Protein AF-A0AAX1URZ6-F1 (afdb_monomer_lite)

Seq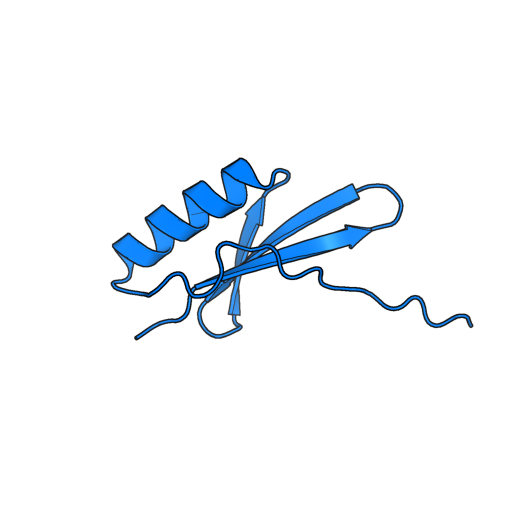uence (65 aa):
MAAVRVEELVAPRSCVYWITCDGEFVASRETQAEALDFARGYAERIGGELISAAIIPLRRRWSAA

Organism: Cereibacter sphaeroides (NCBI:txid1063)

Foldseek 3Di:
DKEWEWAWEDDPPAIKIFIDINNHTDDIDRDLVVRLVVSVVVCVVVVHDHPDNDYHYPDPPPPPD

Structure (mmCIF, N/CA/C/O backbone):
data_AF-A0AAX1URZ6-F1
#
_entry.id   AF-A0AAX1URZ6-F1
#
loop_
_atom_site.group_PDB
_atom_site.id
_atom_site.type_symbol
_atom_site.label_atom_id
_atom_site.label_alt_id
_atom_site.label_comp_id
_atom_site.label_asym_id
_atom_site.label_entity_id
_atom_site.label_seq_id
_atom_site.pdbx_PDB_ins_code
_atom_site.Cartn_x
_atom_site.Cartn_y
_atom_site.Cartn_z
_atom_site.occupancy
_atom_site.B_iso_or_equiv
_atom_site.auth_seq_id
_atom_site.auth_comp_id
_atom_site.auth_asym_id
_atom_site.auth_atom_id
_atom_site.pdbx_PDB_model_num
ATOM 1 N N . MET A 1 1 ? -12.434 3.872 13.122 1.00 69.69 1 MET A N 1
ATOM 2 C CA . MET A 1 1 ? -10.994 4.168 12.986 1.00 69.69 1 MET A CA 1
ATOM 3 C C . MET A 1 1 ? -10.618 3.764 11.572 1.00 69.69 1 MET A C 1
ATOM 5 O O . MET A 1 1 ? -11.026 2.678 11.180 1.00 69.69 1 MET A O 1
ATOM 9 N N . ALA A 1 2 ? -10.004 4.652 10.791 1.00 84.19 2 ALA A N 1
ATOM 10 C CA . ALA A 1 2 ? -9.799 4.430 9.357 1.00 84.19 2 ALA A CA 1
ATOM 11 C C . ALA A 1 2 ? -8.726 3.359 9.100 1.00 84.19 2 ALA A C 1
ATOM 13 O O . ALA A 1 2 ? -7.680 3.368 9.754 1.00 84.19 2 ALA A O 1
ATOM 14 N N . ALA A 1 3 ? -8.987 2.444 8.168 1.00 89.50 3 ALA A N 1
ATOM 15 C CA . ALA A 1 3 ? -8.148 1.288 7.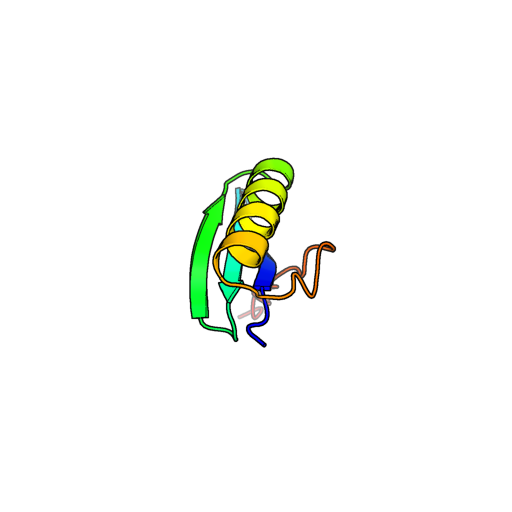871 1.00 89.50 3 ALA A CA 1
ATOM 16 C C . ALA A 1 3 ? -7.235 1.532 6.665 1.00 89.50 3 ALA A C 1
ATOM 18 O O . ALA A 1 3 ? -7.706 1.523 5.526 1.00 89.50 3 ALA A O 1
ATOM 19 N N . VAL A 1 4 ? -5.927 1.659 6.888 1.00 89.81 4 VAL A N 1
ATOM 20 C CA . VAL A 1 4 ? -4.934 1.825 5.815 1.00 89.81 4 VAL A CA 1
ATOM 21 C C . VAL A 1 4 ? -4.337 0.470 5.422 1.00 89.81 4 VAL A C 1
ATOM 23 O O . VAL A 1 4 ? -3.998 -0.345 6.285 1.00 89.81 4 VAL A O 1
ATOM 26 N N . ARG A 1 5 ? -4.205 0.210 4.116 1.00 90.75 5 ARG A N 1
ATOM 27 C CA . ARG A 1 5 ? -3.648 -1.033 3.551 1.00 90.75 5 ARG A CA 1
ATOM 28 C C . ARG A 1 5 ? -2.675 -0.730 2.413 1.00 90.75 5 ARG A C 1
ATOM 30 O O . ARG A 1 5 ? -2.830 0.272 1.721 1.00 90.75 5 ARG A O 1
ATOM 37 N N . VAL A 1 6 ? -1.700 -1.619 2.211 1.00 88.44 6 VAL A N 1
ATOM 38 C CA . VAL A 1 6 ? -0.799 -1.613 1.049 1.00 88.44 6 VAL A CA 1
ATOM 39 C C . VAL A 1 6 ? -1.044 -2.866 0.204 1.00 88.44 6 VAL A C 1
ATOM 41 O O . VAL A 1 6 ? -0.947 -3.994 0.691 1.00 88.44 6 VAL A O 1
ATOM 44 N N . GLU A 1 7 ? -1.353 -2.665 -1.070 1.00 88.00 7 GLU A N 1
ATOM 45 C CA . GLU A 1 7 ? -1.713 -3.694 -2.045 1.00 88.00 7 GLU A CA 1
ATOM 46 C C . GLU A 1 7 ? -0.678 -3.704 -3.174 1.00 88.00 7 GLU A C 1
ATOM 48 O O . GLU A 1 7 ? -0.299 -2.654 -3.675 1.00 88.00 7 GLU A O 1
ATOM 53 N N . GLU A 1 8 ? -0.204 -4.868 -3.605 1.00 84.50 8 GLU A N 1
ATOM 54 C CA . GLU A 1 8 ? 0.735 -4.974 -4.729 1.00 84.50 8 GLU A CA 1
ATOM 55 C C . GLU A 1 8 ? -0.004 -5.307 -6.015 1.00 84.50 8 GLU A C 1
ATOM 57 O O . GLU A 1 8 ? -0.549 -6.395 -6.189 1.00 84.50 8 GLU A O 1
ATOM 62 N N . LEU A 1 9 ? 0.013 -4.379 -6.956 1.00 82.44 9 LEU A N 1
ATOM 63 C CA . LEU A 1 9 ? -0.477 -4.575 -8.303 1.00 82.44 9 LEU A CA 1
ATOM 64 C C . LEU A 1 9 ? 0.637 -5.173 -9.169 1.00 82.44 9 LEU A C 1
ATOM 66 O O . LEU A 1 9 ? 1.585 -4.487 -9.558 1.00 82.44 9 LEU A O 1
ATOM 70 N N . VAL A 1 10 ? 0.495 -6.454 -9.508 1.00 73.81 10 VAL A N 1
ATOM 71 C CA . VAL A 1 10 ? 1.442 -7.164 -10.376 1.00 73.81 10 VAL A CA 1
ATOM 72 C C . VAL A 1 10 ? 0.962 -7.117 -11.827 1.00 73.81 10 VAL A C 1
ATOM 74 O O . VAL A 1 10 ? -0.092 -7.659 -12.171 1.00 73.81 10 VAL A O 1
ATOM 77 N N . ALA A 1 11 ? 1.763 -6.508 -12.696 1.00 70.88 11 ALA A N 1
ATOM 78 C CA . ALA A 1 11 ? 1.642 -6.591 -14.147 1.00 70.88 11 ALA A CA 1
ATOM 79 C C . ALA A 1 11 ? 2.803 -7.430 -14.726 1.00 70.88 11 ALA A C 1
ATOM 81 O O . ALA A 1 11 ? 3.814 -7.630 -14.055 1.00 70.88 11 ALA A O 1
ATOM 82 N N . PRO A 1 12 ? 2.724 -7.909 -15.985 1.00 73.50 12 PRO A N 1
ATOM 83 C CA . PRO A 1 12 ? 3.730 -8.818 -16.553 1.00 73.50 12 PRO A CA 1
ATOM 84 C C . PRO A 1 12 ? 5.186 -8.316 -16.536 1.00 73.50 12 PRO A C 1
ATOM 86 O O . PRO A 1 12 ? 6.102 -9.120 -16.683 1.00 73.50 12 PRO A O 1
ATOM 89 N N . ARG A 1 13 ? 5.411 -7.000 -16.417 1.00 76.19 13 ARG A N 1
ATOM 90 C CA . ARG A 1 13 ? 6.746 -6.369 -16.400 1.00 76.19 13 ARG A CA 1
ATOM 91 C C . ARG A 1 13 ? 6.881 -5.230 -15.387 1.00 76.19 13 ARG A C 1
ATOM 93 O O . ARG A 1 13 ? 7.869 -4.507 -15.426 1.00 76.19 13 ARG A O 1
ATOM 100 N N . SER A 1 14 ? 5.893 -5.032 -14.521 1.00 75.62 14 SER A N 1
ATOM 101 C CA . SER A 1 14 ? 5.939 -3.978 -13.510 1.00 75.62 14 SER A CA 1
ATOM 102 C C . SER A 1 14 ? 5.195 -4.400 -12.254 1.00 75.62 14 SER A C 1
ATOM 104 O O . SER A 1 14 ? 4.247 -5.183 -12.300 1.00 75.62 14 SER A O 1
ATOM 106 N N . CYS A 1 15 ? 5.655 -3.871 -11.131 1.00 80.25 15 CYS A N 1
ATOM 107 C CA . CYS A 1 15 ? 5.015 -3.985 -9.836 1.00 80.25 15 CYS A CA 1
ATOM 108 C C . CYS A 1 15 ? 4.747 -2.557 -9.349 1.00 80.25 15 CYS A C 1
ATOM 110 O O . CYS A 1 15 ? 5.625 -1.701 -9.448 1.00 80.25 15 CYS A O 1
ATOM 112 N N . VAL A 1 16 ? 3.520 -2.282 -8.911 1.00 88.69 16 VAL A N 1
ATOM 113 C CA . VAL A 1 16 ? 3.128 -0.989 -8.338 1.00 88.69 16 VAL A CA 1
ATOM 114 C C . VAL A 1 16 ? 2.379 -1.257 -7.047 1.00 88.69 16 VAL A C 1
ATOM 116 O O . VAL A 1 16 ? 1.489 -2.096 -7.011 1.00 88.69 16 VAL A O 1
ATOM 119 N N . TYR A 1 17 ? 2.689 -0.517 -5.996 1.00 89.88 17 TYR A N 1
ATOM 120 C CA . TYR A 1 17 ? 2.060 -0.662 -4.693 1.00 89.88 17 TYR A CA 1
ATOM 121 C C . TYR A 1 17 ? 0.980 0.396 -4.528 1.00 89.88 17 TYR A C 1
ATOM 123 O O . TYR A 1 17 ? 1.273 1.589 -4.572 1.00 89.88 17 TYR A O 1
ATOM 131 N N . TRP A 1 18 ? -0.267 -0.019 -4.363 1.00 92.12 18 TRP A N 1
ATOM 132 C CA . TRP A 1 18 ? -1.396 0.847 -4.052 1.00 92.12 18 TRP A CA 1
ATOM 133 C C . TRP A 1 18 ? -1.542 0.986 -2.544 1.00 92.12 18 TRP A C 1
ATOM 135 O O . TRP A 1 18 ? -1.398 0.020 -1.803 1.00 92.12 18 TRP A O 1
ATOM 145 N N . ILE A 1 19 ? -1.841 2.197 -2.091 1.00 92.44 19 ILE A N 1
ATOM 146 C CA . ILE A 1 19 ? -2.206 2.476 -0.708 1.00 92.44 19 ILE A CA 1
ATOM 147 C C . ILE A 1 19 ? -3.694 2.805 -0.696 1.00 92.44 19 ILE A C 1
ATOM 149 O O . ILE A 1 19 ? -4.122 3.741 -1.380 1.00 92.44 19 ILE A O 1
ATOM 153 N N . THR A 1 20 ? -4.470 2.045 0.074 1.00 92.88 20 THR A N 1
ATOM 154 C CA . THR A 1 20 ? -5.914 2.245 0.227 1.00 92.88 20 THR A CA 1
ATOM 155 C C . THR A 1 20 ? -6.271 2.616 1.663 1.00 92.88 20 THR A C 1
ATOM 157 O O . THR A 1 20 ? -5.610 2.186 2.608 1.00 92.88 20 THR A O 1
ATOM 160 N N . CYS A 1 21 ? -7.309 3.433 1.833 1.00 92.44 21 CYS A N 1
ATOM 161 C CA . CYS A 1 21 ? -7.886 3.812 3.120 1.00 92.44 21 CYS A CA 1
ATOM 162 C C . CYS A 1 21 ? -9.376 3.482 3.094 1.00 92.44 21 CYS A C 1
ATOM 164 O O . CYS A 1 21 ? -10.093 3.983 2.237 1.00 92.44 21 CYS A O 1
ATOM 166 N N . ASP A 1 22 ? -9.832 2.591 3.974 1.00 90.88 22 ASP A N 1
ATOM 167 C CA . ASP A 1 22 ? -11.215 2.088 3.995 1.00 90.88 22 ASP A CA 1
ATOM 168 C C . ASP A 1 22 ? -11.709 1.558 2.629 1.00 90.88 22 ASP A C 1
ATOM 170 O O . ASP A 1 22 ? -12.901 1.521 2.345 1.00 90.88 22 ASP A O 1
ATOM 174 N N . GLY A 1 23 ? -10.776 1.084 1.793 1.00 85.62 23 GLY A N 1
ATOM 175 C CA . GLY A 1 23 ? -11.051 0.575 0.445 1.00 85.62 23 GLY A CA 1
ATOM 176 C C . GLY A 1 23 ? -10.984 1.630 -0.663 1.00 85.62 23 GLY A C 1
ATOM 177 O O . GLY A 1 23 ? -11.049 1.269 -1.836 1.00 85.62 23 GLY A O 1
ATOM 178 N N . GLU A 1 24 ? -10.796 2.907 -0.327 1.00 90.81 24 GLU A N 1
ATOM 179 C CA . GLU A 1 24 ? -10.590 3.974 -1.306 1.00 90.81 24 GLU A CA 1
ATOM 180 C C . GLU A 1 24 ? -9.108 4.154 -1.638 1.00 90.81 24 GLU A C 1
ATOM 182 O O . GLU A 1 24 ? -8.241 4.085 -0.766 1.00 90.81 24 GLU A O 1
ATOM 187 N N . PHE A 1 25 ? -8.804 4.399 -2.912 1.00 91.81 25 PHE A N 1
ATOM 188 C CA . PHE A 1 25 ? -7.444 4.666 -3.368 1.00 91.81 25 PHE A CA 1
ATOM 189 C C . PHE A 1 25 ? -6.927 6.002 -2.819 1.00 91.81 25 PHE A C 1
ATOM 191 O O . PHE A 1 25 ? -7.564 7.039 -2.989 1.00 91.81 25 PHE A O 1
ATOM 198 N N . VAL A 1 26 ? -5.731 5.983 -2.226 1.00 93.94 26 VAL A N 1
ATOM 199 C CA . VAL A 1 26 ? -5.060 7.178 -1.693 1.00 93.94 26 VAL A CA 1
ATOM 200 C C . VAL A 1 26 ? -3.864 7.568 -2.554 1.00 93.94 26 VAL A C 1
ATOM 202 O O . VAL A 1 26 ? -3.709 8.730 -2.927 1.00 93.94 26 VAL A O 1
ATOM 205 N N . ALA A 1 27 ? -2.976 6.612 -2.829 1.00 94.50 27 ALA A N 1
ATOM 206 C CA . ALA A 1 27 ? -1.722 6.853 -3.536 1.00 94.50 27 ALA A CA 1
ATOM 207 C C . ALA A 1 27 ? -1.141 5.554 -4.107 1.00 94.50 27 ALA A C 1
ATOM 209 O O . ALA A 1 27 ? -1.587 4.459 -3.771 1.00 94.50 27 ALA A O 1
ATOM 210 N N . SER A 1 28 ? -0.102 5.675 -4.938 1.00 92.94 28 SER A N 1
ATOM 211 C CA . SER A 1 28 ? 0.706 4.536 -5.387 1.00 92.94 28 SER A CA 1
ATOM 212 C C . SER A 1 28 ? 2.208 4.817 -5.319 1.00 92.94 28 SER A C 1
ATOM 214 O O . SER A 1 28 ? 2.620 5.979 -5.369 1.00 92.94 28 SER A O 1
ATOM 216 N N . ARG A 1 29 ? 3.025 3.770 -5.176 1.00 93.69 29 ARG A N 1
ATOM 217 C CA . ARG A 1 29 ? 4.497 3.819 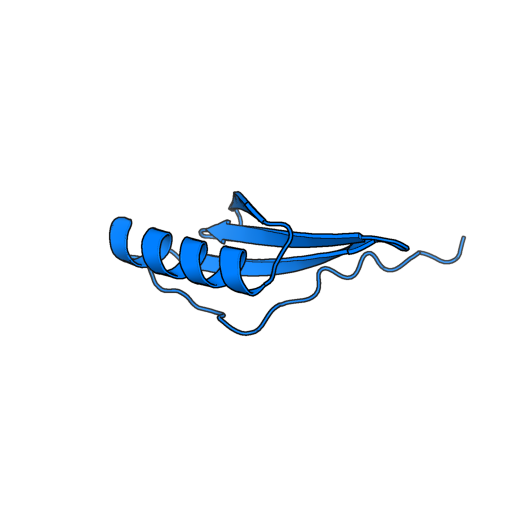-5.164 1.00 93.69 29 ARG A CA 1
ATOM 218 C C . ARG A 1 29 ? 5.079 2.691 -6.001 1.00 93.69 29 ARG A C 1
ATOM 220 O O . ARG A 1 29 ? 4.437 1.661 -6.183 1.00 93.69 29 ARG A O 1
ATOM 227 N N . GLU A 1 30 ? 6.291 2.881 -6.501 1.00 90.44 30 GLU A N 1
ATOM 228 C CA . GLU A 1 30 ? 6.963 1.875 -7.333 1.00 90.44 30 GLU A CA 1
ATOM 229 C C . GLU A 1 30 ? 7.694 0.828 -6.490 1.00 90.44 30 GLU A C 1
ATOM 231 O O . GLU A 1 30 ? 7.912 -0.294 -6.942 1.00 90.44 30 GLU A O 1
ATOM 236 N N . THR A 1 31 ? 8.030 1.162 -5.240 1.00 89.50 31 THR A N 1
ATOM 237 C CA . THR A 1 31 ? 8.717 0.247 -4.326 1.00 89.50 31 THR A CA 1
ATOM 238 C C . THR A 1 31 ? 7.897 -0.040 -3.072 1.00 89.50 31 THR A C 1
ATOM 240 O O . THR A 1 31 ? 7.134 0.797 -2.583 1.00 89.50 31 THR A O 1
ATOM 243 N N . GLN A 1 32 ? 8.089 -1.239 -2.518 1.00 88.00 32 GLN A N 1
ATOM 244 C CA . GLN A 1 32 ? 7.441 -1.657 -1.276 1.00 88.00 32 GLN A CA 1
ATOM 245 C C . GLN A 1 32 ? 7.822 -0.740 -0.109 1.00 88.00 32 GLN A C 1
ATOM 247 O O . GLN A 1 32 ? 6.968 -0.394 0.703 1.00 88.00 32 GLN A O 1
ATOM 252 N N . ALA A 1 33 ? 9.101 -0.362 -0.019 1.00 90.31 33 ALA A N 1
ATOM 253 C CA . ALA A 1 33 ? 9.610 0.474 1.063 1.00 9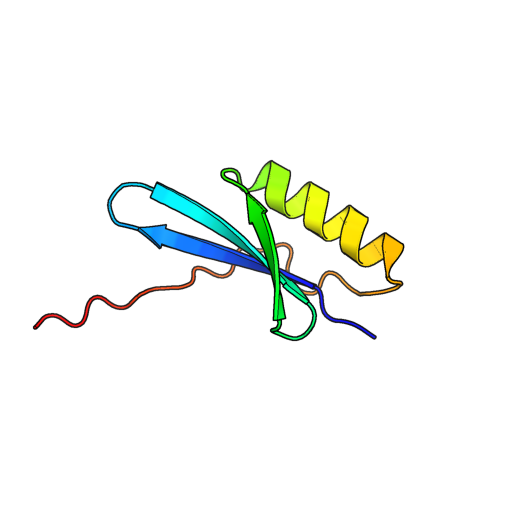0.31 33 ALA A CA 1
ATOM 254 C C . ALA A 1 33 ? 8.916 1.843 1.075 1.00 90.31 33 ALA A C 1
ATOM 256 O O . ALA A 1 33 ? 8.353 2.237 2.093 1.00 90.31 33 ALA A O 1
ATOM 257 N N . GLU A 1 34 ? 8.845 2.507 -0.082 1.00 93.19 34 GLU A N 1
ATOM 258 C CA . GLU A 1 34 ? 8.147 3.789 -0.214 1.00 93.19 34 GLU A CA 1
ATOM 259 C C . GLU A 1 34 ? 6.654 3.679 0.111 1.00 93.19 34 GLU A C 1
ATOM 261 O O . GLU A 1 34 ? 6.076 4.597 0.698 1.00 93.19 34 GLU A O 1
ATOM 266 N N . ALA A 1 35 ? 6.013 2.573 -0.278 1.00 92.56 35 ALA A N 1
ATOM 267 C CA . ALA A 1 35 ? 4.600 2.347 0.002 1.00 92.56 35 ALA A CA 1
ATOM 268 C C . ALA A 1 35 ? 4.332 2.201 1.504 1.00 92.56 35 ALA A C 1
ATOM 270 O O . ALA A 1 35 ? 3.381 2.792 2.017 1.00 92.56 35 ALA A O 1
ATOM 271 N N . LEU A 1 36 ? 5.181 1.447 2.209 1.00 91.44 36 LEU A N 1
ATOM 272 C CA . LEU A 1 36 ? 5.075 1.240 3.653 1.00 91.44 36 LEU A CA 1
ATOM 273 C C . LEU A 1 36 ? 5.365 2.518 4.438 1.00 91.44 36 LEU A C 1
ATOM 275 O O . LEU A 1 36 ? 4.601 2.847 5.348 1.00 91.44 36 LEU A O 1
ATOM 279 N N . ASP A 1 37 ? 6.415 3.252 4.071 1.00 93.94 37 ASP A N 1
ATOM 280 C CA . ASP A 1 37 ? 6.758 4.522 4.716 1.00 93.94 37 ASP A CA 1
ATOM 281 C C . ASP A 1 37 ? 5.632 5.546 4.540 1.00 93.94 37 ASP A C 1
ATOM 283 O O . ASP A 1 37 ? 5.200 6.180 5.508 1.00 93.94 37 ASP A O 1
ATOM 287 N N . PHE A 1 38 ? 5.075 5.647 3.329 1.00 94.75 38 PHE A N 1
ATOM 288 C CA . PHE A 1 38 ? 3.926 6.512 3.079 1.00 94.75 38 PHE A CA 1
ATOM 289 C C . PHE A 1 38 ? 2.690 6.076 3.874 1.00 94.75 38 PHE A C 1
ATOM 291 O O . PHE A 1 38 ? 2.0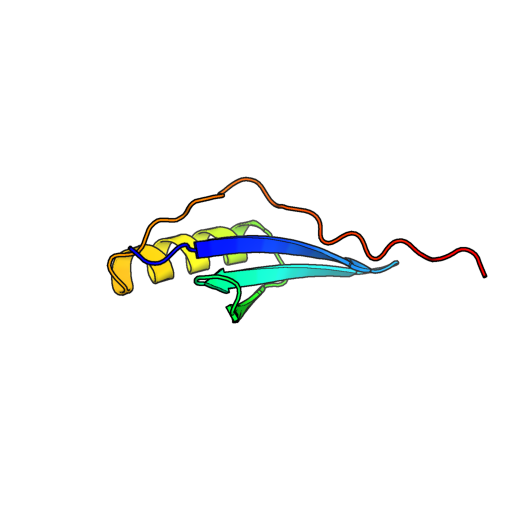40 6.918 4.492 1.00 94.75 38 PHE A O 1
ATOM 298 N N . ALA A 1 39 ? 2.354 4.783 3.873 1.00 93.50 39 ALA A N 1
ATOM 299 C CA . ALA A 1 39 ? 1.169 4.271 4.557 1.00 93.50 39 ALA A CA 1
ATOM 300 C C . ALA A 1 39 ? 1.239 4.477 6.078 1.00 93.50 39 ALA A C 1
ATOM 302 O O . ALA A 1 39 ? 0.229 4.840 6.680 1.00 93.50 39 ALA A O 1
ATOM 303 N N . ARG A 1 40 ? 2.425 4.319 6.688 1.00 94.12 40 ARG A N 1
ATOM 304 C CA . ARG A 1 40 ? 2.656 4.620 8.112 1.00 94.12 40 ARG A CA 1
ATOM 305 C C . ARG A 1 40 ? 2.420 6.093 8.421 1.00 94.12 40 ARG A C 1
ATOM 307 O O . ARG A 1 40 ? 1.562 6.404 9.242 1.00 94.12 40 ARG A O 1
ATOM 314 N N . GLY A 1 41 ? 3.104 6.992 7.709 1.00 95.00 41 GLY A N 1
ATOM 315 C CA . GLY A 1 41 ? 2.946 8.433 7.930 1.00 95.00 41 GLY A CA 1
ATOM 316 C C . GLY A 1 41 ? 1.521 8.921 7.643 1.00 95.00 41 GLY A C 1
ATOM 317 O O . GLY A 1 41 ? 0.999 9.798 8.331 1.00 95.00 41 GLY A O 1
ATOM 318 N N . TYR A 1 42 ? 0.851 8.328 6.652 1.00 95.12 42 TYR A N 1
ATOM 319 C CA . TYR A 1 42 ? -0.545 8.629 6.354 1.00 95.12 42 TYR A CA 1
ATOM 320 C C . TYR A 1 42 ? -1.485 8.162 7.472 1.00 95.12 42 TYR A C 1
ATOM 322 O O . TYR A 1 42 ? -2.318 8.960 7.900 1.00 95.12 42 TYR A O 1
ATOM 330 N N . ALA A 1 43 ? -1.336 6.925 7.965 1.00 94.19 43 ALA A N 1
ATOM 331 C CA . ALA A 1 43 ? -2.141 6.383 9.061 1.00 94.19 43 ALA A CA 1
ATOM 332 C C . ALA A 1 43 ? -2.000 7.225 10.340 1.00 94.19 43 ALA A C 1
ATOM 334 O O . ALA A 1 43 ? -3.012 7.630 10.912 1.00 94.19 43 ALA A O 1
ATOM 335 N N . GLU A 1 44 ? -0.768 7.576 10.725 1.00 94.50 44 GLU A N 1
ATOM 336 C CA . GLU A 1 44 ? -0.492 8.452 11.874 1.00 94.50 44 GLU A CA 1
ATOM 337 C C . GLU A 1 44 ? -1.193 9.808 11.734 1.00 94.50 44 GLU A C 1
ATOM 339 O O . GLU A 1 44 ? -1.864 10.270 12.657 1.00 94.50 44 GLU A O 1
ATOM 344 N N . ARG A 1 45 ? -1.100 10.426 10.550 1.00 95.06 45 ARG A N 1
ATOM 345 C CA . ARG A 1 45 ? -1.682 11.747 10.281 1.00 95.06 45 ARG A CA 1
ATOM 346 C C . ARG A 1 45 ? -3.205 11.773 10.401 1.00 95.06 45 ARG A C 1
ATOM 348 O O . ARG A 1 45 ? -3.756 12.798 10.793 1.00 95.06 45 ARG A O 1
ATOM 355 N N . ILE A 1 46 ? -3.886 10.691 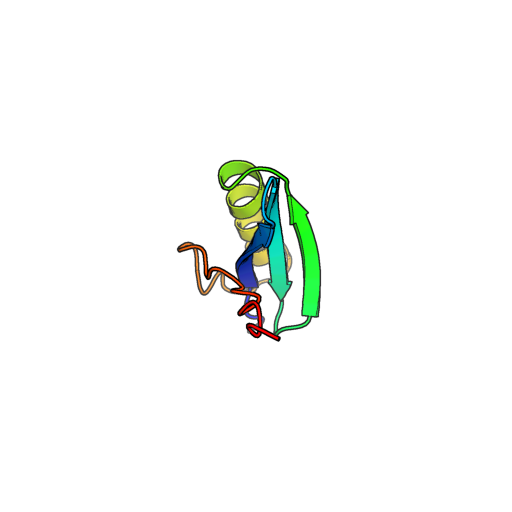10.028 1.00 94.62 46 ILE A N 1
ATOM 356 C CA . ILE A 1 46 ? -5.355 10.624 10.058 1.00 94.62 46 ILE A CA 1
ATOM 357 C C . ILE A 1 46 ? -5.905 9.998 11.349 1.00 94.62 46 ILE A C 1
ATOM 359 O O . ILE A 1 46 ? -7.119 9.850 11.474 1.00 94.62 46 ILE A O 1
ATOM 363 N N . GLY A 1 47 ? -5.040 9.604 12.294 1.00 92.19 47 GLY A N 1
ATOM 364 C CA . GLY A 1 47 ? -5.449 8.818 13.465 1.00 92.19 47 GLY A CA 1
ATOM 365 C C . GLY A 1 47 ? -6.041 7.454 13.081 1.00 92.19 47 GLY A C 1
ATOM 366 O O . GLY A 1 47 ? -6.961 6.960 13.734 1.00 92.19 47 GLY A O 1
ATOM 367 N N . GLY A 1 48 ? -5.575 6.898 11.964 1.00 90.25 48 GLY A N 1
ATOM 368 C CA . GLY A 1 48 ? -5.983 5.607 11.430 1.00 90.25 48 GLY A CA 1
ATOM 369 C C . GLY A 1 48 ? -5.052 4.490 11.882 1.00 90.25 48 GLY A C 1
ATOM 370 O O . GLY A 1 48 ? -4.038 4.712 12.541 1.00 90.25 48 GLY A O 1
ATOM 371 N N . GLU A 1 49 ? -5.388 3.272 11.487 1.00 91.38 49 GLU A N 1
ATOM 372 C CA . GLU A 1 49 ? -4.592 2.083 11.763 1.00 91.38 49 GLU A CA 1
ATOM 373 C C . GLU A 1 49 ? -4.074 1.496 10.453 1.00 91.38 49 GLU A C 1
ATOM 375 O O . GLU A 1 49 ? -4.829 1.274 9.503 1.00 91.38 49 GLU A O 1
ATOM 380 N N . LEU A 1 50 ? -2.768 1.233 10.402 1.00 89.38 50 LEU A N 1
ATOM 381 C CA . LEU A 1 50 ? -2.176 0.447 9.328 1.00 89.38 50 LEU A CA 1
ATOM 382 C C . LEU A 1 50 ? -2.480 -1.029 9.590 1.00 89.38 50 LEU A C 1
ATOM 384 O O . LEU A 1 50 ? -1.776 -1.692 10.347 1.00 89.38 50 LEU A O 1
ATOM 388 N N . ILE A 1 51 ? -3.531 -1.538 8.952 1.00 84.31 51 ILE A N 1
ATOM 389 C CA . ILE A 1 51 ? -4.033 -2.895 9.204 1.00 84.31 51 ILE A CA 1
ATOM 390 C C . ILE A 1 51 ? -3.124 -3.956 8.574 1.00 84.31 51 ILE A C 1
ATOM 392 O O . ILE A 1 51 ? -3.008 -5.061 9.097 1.00 84.31 51 ILE A O 1
ATOM 396 N N . SER A 1 52 ? -2.465 -3.643 7.453 1.00 71.94 52 SER A N 1
ATOM 397 C CA . SER A 1 52 ? -1.580 -4.597 6.781 1.00 71.94 52 SER A CA 1
ATOM 398 C C . SER A 1 52 ? -0.290 -3.946 6.307 1.00 71.94 52 SER A C 1
ATOM 400 O O . SER A 1 52 ? -0.277 -3.197 5.332 1.00 71.94 52 SER A O 1
ATOM 402 N N . ALA A 1 53 ? 0.807 -4.285 6.987 1.00 64.06 53 ALA A N 1
ATOM 403 C CA . ALA A 1 53 ? 2.172 -4.034 6.521 1.00 64.06 53 ALA A CA 1
ATOM 404 C C . ALA A 1 53 ? 2.713 -5.183 5.643 1.00 64.06 53 ALA A C 1
ATOM 406 O O . ALA A 1 53 ? 3.783 -5.063 5.050 1.00 64.06 53 ALA A O 1
ATOM 407 N N . ALA A 1 54 ? 1.979 -6.299 5.561 1.00 64.00 54 ALA A N 1
ATOM 408 C CA . ALA A 1 54 ? 2.228 -7.359 4.598 1.00 64.00 54 ALA A CA 1
ATOM 409 C C . ALA A 1 54 ? 1.445 -7.038 3.320 1.00 64.00 54 ALA A C 1
ATOM 411 O O . ALA A 1 54 ? 0.230 -6.839 3.353 1.00 64.00 54 ALA A O 1
ATOM 412 N N . ILE A 1 55 ? 2.166 -6.943 2.210 1.00 67.19 55 ILE A N 1
ATOM 413 C CA . ILE A 1 55 ? 1.613 -6.683 0.886 1.00 67.19 55 ILE A CA 1
ATOM 414 C C . ILE A 1 55 ? 0.483 -7.675 0.566 1.00 67.19 55 ILE A C 1
ATOM 416 O O . ILE A 1 55 ? 0.688 -8.888 0.635 1.00 67.19 55 ILE A O 1
ATOM 420 N N . ILE A 1 56 ? -0.676 -7.170 0.136 1.00 69.62 56 ILE A N 1
ATOM 421 C CA . ILE A 1 56 ? -1.744 -7.998 -0.441 1.00 69.62 56 ILE A CA 1
ATOM 422 C C . ILE A 1 56 ? -1.613 -7.951 -1.973 1.00 69.62 56 ILE A C 1
ATOM 424 O O . ILE A 1 56 ? -1.921 -6.915 -2.562 1.00 69.62 56 ILE A O 1
ATOM 428 N N . PRO A 1 57 ? -1.159 -9.020 -2.653 1.00 67.06 57 PRO A N 1
ATOM 429 C CA . PRO A 1 57 ? -1.037 -9.007 -4.105 1.00 67.06 57 PRO A CA 1
ATOM 430 C C . PRO A 1 57 ? -2.423 -8.961 -4.755 1.00 67.06 57 PRO A C 1
ATOM 432 O O . PRO A 1 57 ? -3.215 -9.904 -4.659 1.00 67.06 57 PRO A O 1
ATOM 435 N N . LEU A 1 58 ? -2.703 -7.876 -5.470 1.00 65.94 58 LEU A N 1
ATOM 436 C CA . LEU A 1 58 ? -3.896 -7.678 -6.275 1.00 65.94 58 LEU A CA 1
ATOM 437 C C . LEU A 1 58 ? -3.736 -8.496 -7.560 1.00 65.94 58 LEU A C 1
ATOM 439 O O . LEU A 1 58 ? -3.342 -8.008 -8.622 1.00 65.94 58 LEU A O 1
ATOM 443 N N . ARG A 1 59 ? -3.983 -9.807 -7.453 1.00 57.56 59 ARG A N 1
ATOM 444 C CA . ARG A 1 59 ? -3.938 -10.707 -8.606 1.00 57.56 59 ARG A CA 1
ATOM 445 C C . ARG A 1 59 ? -5.051 -10.319 -9.578 1.00 57.56 59 ARG A C 1
ATOM 447 O O . ARG A 1 59 ? -6.190 -10.759 -9.429 1.00 57.56 59 ARG A O 1
ATOM 454 N N . ARG A 1 60 ? -4.709 -9.610 -10.662 1.00 49.88 60 ARG A N 1
ATOM 455 C CA . ARG A 1 60 ? -5.421 -9.811 -11.929 1.00 49.88 60 ARG A CA 1
ATOM 456 C C . ARG A 1 60 ? -5.185 -11.265 -12.318 1.00 49.88 60 ARG A C 1
ATOM 458 O O . ARG A 1 60 ? -4.163 -11.602 -12.909 1.00 49.88 60 ARG A O 1
ATOM 465 N N . ARG A 1 61 ? -6.127 -12.141 -11.953 1.00 44.69 61 ARG A N 1
ATOM 466 C CA . ARG A 1 61 ? -6.309 -13.428 -12.619 1.00 44.69 61 ARG A CA 1
ATOM 467 C C . ARG A 1 61 ? -6.384 -13.071 -14.100 1.00 44.69 61 ARG A C 1
ATOM 469 O O . ARG A 1 61 ? -7.362 -12.467 -14.532 1.00 44.69 61 ARG A O 1
ATOM 476 N N . TRP A 1 62 ? -5.328 -13.352 -14.859 1.00 42.16 62 TRP A N 1
ATOM 477 C CA . TRP A 1 62 ? -5.510 -13.555 -16.282 1.00 42.16 62 TRP A CA 1
ATOM 478 C C . TRP A 1 62 ? -6.584 -14.640 -16.355 1.00 42.16 62 TRP A C 1
ATOM 480 O O . TRP A 1 62 ? -6.335 -15.794 -16.005 1.00 42.16 62 TRP A O 1
ATOM 490 N N . SER A 1 63 ? -7.816 -14.242 -16.684 1.00 42.41 63 SER A N 1
ATOM 491 C CA . SER A 1 63 ? -8.692 -15.134 -17.419 1.00 42.41 63 SER A CA 1
ATOM 492 C C . SER A 1 63 ? -7.851 -15.578 -18.598 1.00 42.41 63 SER A C 1
ATOM 494 O O . SER A 1 63 ? -7.521 -14.768 -19.462 1.00 42.41 63 SER A O 1
ATOM 496 N N . ALA A 1 64 ? -7.433 -16.838 -18.566 1.00 38.53 64 ALA A N 1
ATOM 497 C CA . ALA A 1 64 ? -7.219 -17.563 -19.795 1.00 38.53 64 ALA A CA 1
ATOM 498 C C . ALA A 1 64 ? -8.522 -17.399 -20.591 1.00 38.53 64 ALA A C 1
ATOM 500 O O . ALA A 1 64 ? -9.566 -17.899 -20.169 1.00 38.53 64 ALA A O 1
ATOM 501 N N . ALA A 1 65 ? -8.467 -16.558 -21.618 1.00 37.44 65 ALA A N 1
ATOM 502 C CA . ALA A 1 65 ? -9.420 -16.546 -22.711 1.00 37.44 65 ALA A CA 1
ATOM 503 C C . ALA A 1 65 ? -8.824 -17.409 -23.822 1.00 37.44 65 ALA A C 1
ATOM 505 O O . ALA A 1 65 ? -7.583 -17.330 -23.999 1.00 37.44 65 ALA A O 1
#

Secondary structure (DSSP, 8-state):
--EEEEEEEEETTEEEEEEEETTEEEEEESSHHHHHHHHHHHHHHHT-EEEEEEEEEE-------

pLDDT: mean 81.7, std 15.8, range [37.44, 95.12]

Radius of gyration: 12.43 Å; chains: 1; bounding box: 21×29×36 Å